Protein AF-A0A1W0WR98-F1 (afdb_monomer_lite)

Structure (mmCIF, N/CA/C/O backbone):
data_AF-A0A1W0WR98-F1
#
_entry.id   AF-A0A1W0WR98-F1
#
loop_
_atom_site.group_PDB
_atom_site.id
_atom_site.type_symbol
_atom_site.label_atom_id
_atom_site.label_alt_id
_atom_site.label_comp_id
_atom_site.label_asym_id
_atom_site.label_entity_id
_atom_site.label_seq_id
_atom_site.pdbx_PDB_ins_code
_atom_site.Cartn_x
_atom_site.Cartn_y
_atom_site.Cartn_z
_atom_site.occupancy
_atom_site.B_iso_or_equiv
_atom_site.auth_seq_id
_atom_site.auth_comp_id
_atom_site.auth_asym_id
_atom_site.auth_atom_id
_atom_site.pdbx_PDB_model_num
ATOM 1 N N . MET A 1 1 ? -0.640 29.274 9.791 1.00 70.38 1 MET A N 1
ATOM 2 C CA . MET A 1 1 ? -0.873 28.045 9.011 1.00 70.38 1 MET A CA 1
ATOM 3 C C . MET A 1 1 ? -1.612 27.129 9.956 1.00 70.38 1 MET A C 1
ATOM 5 O O . MET A 1 1 ? -1.060 26.867 11.017 1.00 70.38 1 MET A O 1
ATOM 9 N N . GLU A 1 2 ? -2.858 26.782 9.648 1.00 74.12 2 GLU A N 1
ATOM 10 C CA . GLU A 1 2 ? -3.602 25.802 10.446 1.00 74.12 2 GLU A CA 1
ATOM 11 C C . GLU A 1 2 ? -2.826 24.491 10.496 1.00 74.12 2 GLU A C 1
ATOM 13 O O . GLU A 1 2 ? -2.225 24.054 9.509 1.00 74.12 2 GLU A O 1
ATOM 18 N N . SER A 1 3 ? -2.810 23.886 11.671 1.00 89.88 3 SER A N 1
ATOM 19 C CA . SER A 1 3 ? -2.306 22.541 11.862 1.00 89.88 3 SER A CA 1
ATOM 20 C C . SER A 1 3 ? -3.246 21.534 11.198 1.00 89.88 3 SER A C 1
ATOM 22 O O . SER A 1 3 ? -4.459 21.732 11.117 1.00 89.88 3 SER A O 1
ATOM 24 N N . SER A 1 4 ? -2.708 20.388 10.780 1.00 90.19 4 SER A N 1
ATOM 25 C CA . SER A 1 4 ? -3.530 19.301 10.236 1.00 90.19 4 SER A CA 1
ATOM 26 C C . SER A 1 4 ? -4.631 18.852 11.209 1.00 90.19 4 SER A C 1
ATOM 28 O O . SER A 1 4 ? -5.681 18.398 10.768 1.00 90.19 4 SER A O 1
ATOM 30 N N . ALA A 1 5 ? -4.415 18.991 12.522 1.00 88.00 5 ALA A N 1
ATOM 31 C CA . ALA A 1 5 ? -5.403 18.648 13.541 1.00 88.00 5 ALA A CA 1
ATOM 32 C C . ALA A 1 5 ? -6.606 19.605 13.531 1.00 88.00 5 ALA A C 1
ATOM 34 O O . ALA A 1 5 ? -7.743 19.138 13.587 1.00 88.00 5 ALA A O 1
ATOM 35 N N . GLU A 1 6 ? -6.364 20.912 13.401 1.00 91.88 6 GLU A N 1
ATOM 36 C CA . GLU A 1 6 ? -7.418 21.930 13.276 1.00 91.88 6 GLU A CA 1
ATOM 37 C C . GLU A 1 6 ? -8.240 21.694 12.002 1.00 91.88 6 GLU A C 1
ATOM 39 O O . GLU A 1 6 ? -9.463 21.597 12.063 1.00 91.88 6 GLU A O 1
ATOM 44 N N . MET A 1 7 ? -7.576 21.435 10.869 1.00 94.69 7 MET A N 1
ATOM 45 C CA . MET A 1 7 ? -8.251 21.132 9.599 1.00 94.69 7 MET A CA 1
ATOM 46 C C . MET A 1 7 ? -9.144 19.879 9.659 1.00 94.69 7 MET A C 1
ATOM 48 O O . MET A 1 7 ? -10.157 19.799 8.954 1.00 94.69 7 MET A O 1
ATOM 52 N N . LEU A 1 8 ? -8.752 18.868 10.442 1.00 94.25 8 LEU A N 1
ATOM 53 C CA . LEU A 1 8 ? -9.549 17.657 10.663 1.00 94.25 8 LEU A CA 1
ATOM 54 C C . LEU A 1 8 ? -10.751 17.944 11.566 1.00 94.25 8 LEU A C 1
ATOM 56 O O . LEU A 1 8 ? -11.849 17.458 11.290 1.00 94.25 8 LEU A O 1
ATOM 60 N N . GLN A 1 9 ? -10.560 18.769 12.597 1.00 91.75 9 GLN A N 1
ATOM 61 C CA . GLN A 1 9 ? -11.628 19.193 13.495 1.00 91.75 9 GLN A CA 1
ATOM 62 C C . GLN A 1 9 ? -12.709 19.987 12.750 1.00 91.75 9 GLN A C 1
ATOM 64 O O . GLN A 1 9 ? -13.890 19.682 12.894 1.00 91.75 9 GLN A O 1
ATOM 69 N N . GLU A 1 10 ? -12.326 20.926 11.882 1.00 95.50 10 GLU A N 1
ATOM 70 C CA . GLU A 1 10 ? -13.260 21.690 11.037 1.00 95.50 10 GLU A CA 1
ATOM 71 C C . GLU A 1 10 ? -14.102 20.811 10.105 1.00 95.50 10 GLU A C 1
ATOM 73 O O . GLU A 1 10 ? -15.227 21.157 9.748 1.00 95.50 10 GLU A O 1
ATOM 78 N N . ARG A 1 11 ? -13.564 19.653 9.706 1.00 95.62 11 ARG A N 1
ATOM 79 C CA . ARG A 1 11 ? -14.238 18.678 8.837 1.00 95.62 11 ARG A CA 1
ATOM 80 C C . ARG A 1 11 ? -15.030 17.627 9.613 1.00 95.62 11 ARG A C 1
ATOM 82 O O . ARG A 1 11 ? -15.511 16.676 9.001 1.00 95.62 11 ARG A O 1
ATOM 89 N N . ASN A 1 12 ? -15.178 17.783 10.930 1.00 94.62 12 ASN A N 1
ATOM 90 C CA . ASN A 1 12 ? -15.824 16.813 11.818 1.00 94.62 12 ASN A CA 1
ATOM 91 C C . ASN A 1 12 ? -15.203 15.406 11.730 1.00 94.62 12 ASN A C 1
ATOM 93 O O . ASN A 1 12 ? -15.902 14.398 11.841 1.00 94.62 12 ASN A O 1
ATOM 97 N N . VAL A 1 13 ? -13.886 15.320 11.521 1.00 93.75 13 VAL A N 1
ATOM 98 C CA . VAL A 1 13 ? -13.168 14.042 11.505 1.00 93.75 13 VAL A CA 1
ATOM 99 C C . VAL A 1 13 ? -12.718 13.701 12.921 1.00 93.75 13 VAL A C 1
ATOM 101 O O . VAL A 1 13 ? -11.880 14.389 13.506 1.00 93.75 13 VAL A O 1
ATOM 104 N N . HIS A 1 14 ? -13.255 12.611 13.469 1.00 89.12 14 HIS A N 1
ATOM 105 C CA . HIS A 1 14 ? -12.812 12.083 14.754 1.00 89.12 14 HIS A CA 1
ATOM 106 C C . HIS A 1 14 ? -11.433 11.425 14.618 1.00 89.12 14 HIS A C 1
ATOM 108 O O . HIS A 1 14 ? -11.229 10.549 13.778 1.00 89.12 14 HIS A O 1
ATOM 114 N N . GLN A 1 15 ? -10.487 11.851 15.451 1.00 89.06 15 GLN A N 1
ATOM 115 C CA . GLN A 1 15 ? -9.114 11.356 15.442 1.00 89.06 15 GLN A CA 1
ATOM 116 C C . GLN A 1 15 ? -8.909 10.351 16.575 1.00 89.06 15 GLN A C 1
ATOM 118 O O . GLN A 1 15 ? -9.251 10.628 17.722 1.00 89.06 15 GLN A O 1
ATOM 123 N N . ILE A 1 16 ? -8.303 9.208 16.252 1.00 87.50 16 ILE A N 1
ATOM 124 C CA . ILE A 1 16 ? -7.953 8.165 17.220 1.00 87.50 16 ILE A CA 1
ATOM 125 C C . ILE A 1 16 ? -6.446 8.223 17.468 1.00 87.50 16 ILE A C 1
ATOM 127 O O . ILE A 1 16 ? -5.647 8.205 16.529 1.00 87.50 16 ILE A O 1
ATOM 131 N N . PHE A 1 17 ? -6.048 8.287 18.738 1.00 88.56 17 PHE A N 1
ATOM 132 C CA . PHE A 1 17 ? -4.641 8.245 19.121 1.00 88.56 17 PHE A CA 1
ATOM 133 C C . PHE A 1 17 ? -4.106 6.809 19.051 1.00 88.56 17 PHE A C 1
ATOM 135 O O . PHE A 1 17 ? -4.622 5.919 19.723 1.00 88.56 17 PHE A O 1
ATOM 142 N N . VAL A 1 18 ? -3.039 6.593 18.276 1.00 89.81 18 VAL A N 1
ATOM 143 C CA . VAL A 1 18 ? -2.326 5.310 18.206 1.00 89.81 18 VAL A CA 1
ATOM 144 C C . VAL A 1 18 ? -1.013 5.430 18.985 1.00 89.81 18 VAL A C 1
ATOM 146 O O . VAL A 1 18 ? -0.138 6.195 18.571 1.00 89.81 18 VAL A O 1
ATOM 149 N N . PRO A 1 19 ? -0.831 4.684 20.090 1.00 92.88 19 PRO A N 1
ATOM 150 C CA . PRO A 1 19 ? 0.420 4.696 20.836 1.00 92.88 19 PRO A CA 1
ATOM 151 C C . PRO A 1 19 ? 1.617 4.226 20.000 1.00 92.88 19 PRO A C 1
ATOM 153 O O . PRO A 1 19 ? 1.494 3.406 19.084 1.00 92.88 19 PRO A O 1
ATOM 156 N N . ALA A 1 20 ? 2.809 4.700 20.363 1.00 94.62 20 ALA A N 1
ATOM 157 C CA . ALA A 1 20 ? 4.049 4.254 19.738 1.00 94.62 20 ALA A CA 1
ATOM 158 C C . ALA A 1 20 ? 4.210 2.725 19.852 1.00 94.62 20 ALA A C 1
ATOM 160 O O . ALA A 1 20 ? 3.930 2.131 20.891 1.00 94.62 20 ALA A O 1
ATOM 161 N N . GLY A 1 21 ? 4.652 2.084 18.768 1.00 94.69 21 GLY A N 1
ATOM 162 C CA . GLY A 1 21 ? 4.825 0.628 18.707 1.00 94.69 21 GLY A CA 1
ATOM 163 C C . GLY A 1 21 ? 3.531 -0.180 18.543 1.00 94.69 21 GLY A C 1
ATOM 164 O O . GLY A 1 21 ? 3.603 -1.404 18.475 1.00 94.69 21 GLY A O 1
ATOM 165 N N . MET A 1 22 ? 2.363 0.468 18.436 1.00 94.88 22 MET A N 1
ATOM 166 C CA . MET A 1 22 ? 1.072 -0.221 18.303 1.00 94.88 22 MET A CA 1
ATOM 167 C C . MET A 1 22 ? 0.498 -0.233 16.881 1.00 94.88 22 MET A C 1
ATOM 169 O O . MET A 1 22 ? -0.597 -0.754 16.687 1.00 94.88 22 MET A O 1
ATOM 173 N N . THR A 1 23 ? 1.199 0.284 15.865 1.00 93.12 23 THR A N 1
ATOM 174 C CA . THR A 1 23 ? 0.643 0.376 14.498 1.00 93.12 23 THR A CA 1
ATOM 175 C C . THR A 1 23 ? 0.257 -0.990 13.929 1.00 93.12 23 THR A C 1
ATOM 177 O O . THR A 1 23 ? -0.851 -1.154 13.432 1.00 93.12 23 THR A O 1
ATOM 180 N N . GLY A 1 24 ? 1.087 -2.017 14.141 1.00 92.25 24 GLY A N 1
ATOM 181 C CA . GLY A 1 24 ? 0.794 -3.395 13.726 1.00 92.25 24 GLY A CA 1
ATOM 182 C C . GLY A 1 24 ? -0.409 -4.052 14.418 1.00 92.25 24 GLY A C 1
ATOM 183 O O . GLY A 1 24 ? -0.776 -5.162 14.042 1.00 92.25 24 GLY A O 1
ATOM 184 N N . LYS A 1 25 ? -1.004 -3.399 15.424 1.00 93.19 25 LYS A N 1
ATOM 185 C CA . LYS A 1 25 ? -2.221 -3.851 16.112 1.00 93.19 25 LYS A CA 1
ATOM 186 C C . LYS A 1 25 ? -3.410 -2.933 15.873 1.00 93.19 25 LYS A C 1
ATOM 188 O O . LYS A 1 25 ? -4.499 -3.436 15.680 1.00 93.19 25 LYS A O 1
ATOM 193 N N . LEU A 1 26 ? -3.201 -1.618 15.898 1.00 94.12 26 LEU A N 1
ATOM 194 C CA . LEU A 1 26 ? -4.277 -0.622 15.934 1.00 94.12 26 LEU A CA 1
ATOM 195 C C . LEU A 1 26 ? -4.457 0.136 14.613 1.00 94.12 26 LEU A C 1
ATOM 197 O O . LEU A 1 26 ? -5.384 0.928 14.488 1.00 94.12 26 LEU A O 1
ATOM 201 N N . GLN A 1 27 ? -3.581 -0.057 13.620 1.00 95.06 27 GLN A N 1
ATOM 202 C CA . GLN A 1 27 ? -3.749 0.551 12.298 1.00 95.06 27 GLN A CA 1
ATOM 203 C C . GLN A 1 27 ? -4.203 -0.502 11.278 1.00 95.06 27 GLN A C 1
ATOM 205 O O . GLN A 1 27 ? -3.412 -1.379 10.929 1.00 95.06 27 GLN A O 1
ATOM 210 N N . PRO A 1 28 ? -5.428 -0.398 10.722 1.00 94.94 28 PRO A N 1
ATOM 211 C CA . PRO A 1 28 ? -5.984 -1.389 9.793 1.00 94.94 28 PRO A CA 1
ATOM 212 C C . PRO A 1 28 ? -5.070 -1.700 8.605 1.00 94.94 28 PRO A C 1
ATOM 214 O O . PRO A 1 28 ? -4.930 -2.852 8.185 1.00 94.94 28 PRO A O 1
ATOM 217 N N . LEU A 1 29 ? -4.394 -0.670 8.082 1.00 95.62 29 LEU A N 1
ATOM 218 C CA . LEU A 1 29 ? -3.461 -0.836 6.974 1.00 95.62 29 LEU A CA 1
ATOM 219 C C . LEU A 1 29 ? -2.320 -1.793 7.325 1.00 95.62 29 LEU A C 1
ATOM 221 O O . LEU A 1 29 ? -2.051 -2.713 6.555 1.00 95.62 29 LEU A O 1
ATOM 225 N N . ASP A 1 30 ? -1.689 -1.620 8.484 1.00 95.06 30 ASP A N 1
ATOM 226 C CA . ASP A 1 30 ? -0.593 -2.483 8.932 1.00 95.06 30 ASP A CA 1
ATOM 227 C C . ASP A 1 30 ? -1.081 -3.860 9.386 1.00 95.06 30 ASP A C 1
ATOM 229 O O . ASP A 1 30 ? -0.407 -4.859 9.136 1.00 95.06 30 ASP A O 1
ATOM 233 N N . VAL A 1 31 ? -2.268 -3.920 9.993 1.00 95.00 31 VAL A N 1
ATOM 234 C CA . VAL A 1 31 ? -2.877 -5.155 10.497 1.00 95.00 31 VAL A CA 1
ATOM 235 C C . VAL A 1 31 ? -3.237 -6.121 9.369 1.00 95.00 31 VAL A C 1
ATOM 237 O O . VAL A 1 31 ? -2.969 -7.319 9.477 1.00 95.00 31 VAL A O 1
ATOM 240 N N . GLY A 1 32 ? -3.862 -5.630 8.294 1.00 94.12 32 GLY A N 1
ATOM 241 C CA . GLY A 1 32 ? -4.488 -6.518 7.310 1.00 94.12 32 GLY A CA 1
ATOM 242 C C . GLY A 1 32 ? -4.274 -6.161 5.845 1.00 94.12 32 GLY A C 1
ATOM 243 O O . GLY A 1 32 ? -4.147 -7.075 5.035 1.00 94.12 32 GLY A O 1
ATOM 244 N N . VAL A 1 33 ? -4.200 -4.879 5.478 1.00 97.12 33 VAL A N 1
ATOM 245 C CA . VAL A 1 33 ? -4.232 -4.464 4.057 1.00 97.12 33 VAL A CA 1
ATOM 246 C C . VAL A 1 33 ? -2.853 -4.503 3.396 1.00 97.12 33 VAL A C 1
ATOM 248 O O . VAL A 1 33 ? -2.704 -4.958 2.260 1.00 97.12 33 VAL A O 1
ATOM 251 N N . ASN A 1 34 ? -1.812 -4.065 4.107 1.00 96.75 34 ASN A N 1
ATOM 252 C CA . ASN A 1 34 ? -0.473 -3.887 3.547 1.00 96.75 34 ASN A CA 1
ATOM 253 C C . ASN A 1 34 ? 0.145 -5.208 3.080 1.00 96.75 34 ASN A C 1
ATOM 255 O O . ASN A 1 34 ? 0.842 -5.240 2.064 1.00 96.75 34 ASN A O 1
ATOM 259 N N . ARG A 1 35 ? -0.099 -6.312 3.797 1.00 95.94 35 ARG A N 1
ATOM 260 C CA . ARG A 1 35 ? 0.430 -7.633 3.431 1.00 95.94 35 ARG A CA 1
ATOM 261 C C . ARG A 1 35 ? -0.094 -8.122 2.069 1.00 95.94 35 ARG A C 1
ATOM 263 O O . ARG A 1 35 ? 0.743 -8.344 1.194 1.00 95.94 35 ARG A O 1
ATOM 270 N N . PRO A 1 36 ? -1.412 -8.301 1.847 1.00 97.00 36 PRO A N 1
ATOM 271 C CA . PRO A 1 36 ? -1.929 -8.733 0.551 1.00 97.00 36 PRO A CA 1
ATOM 272 C C . PRO A 1 36 ? -1.598 -7.732 -0.560 1.00 97.00 36 PRO A C 1
ATOM 274 O O . PRO A 1 36 ? -1.162 -8.158 -1.627 1.00 97.00 36 PRO A O 1
ATOM 277 N N . PHE A 1 37 ? -1.673 -6.421 -0.302 1.00 98.31 37 PHE A N 1
ATOM 278 C CA . PHE A 1 37 ? -1.281 -5.416 -1.293 1.00 98.31 37 PHE A CA 1
ATOM 2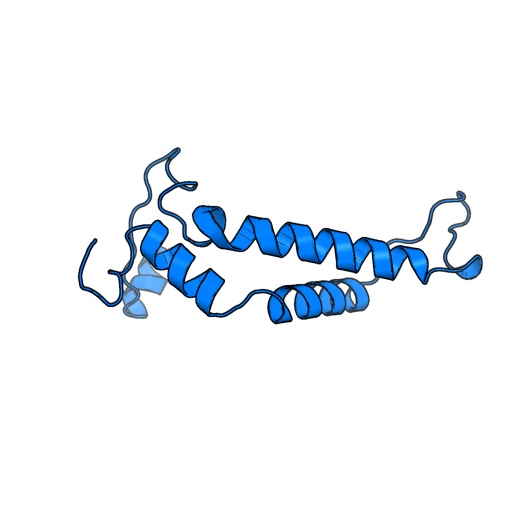79 C C . PHE A 1 37 ? 0.174 -5.597 -1.766 1.00 98.31 37 PHE A C 1
ATOM 281 O O . PHE A 1 37 ? 0.430 -5.629 -2.966 1.00 98.31 37 PHE A O 1
ATOM 288 N N . LYS A 1 38 ? 1.134 -5.795 -0.847 1.00 97.62 38 LYS A N 1
ATOM 289 C CA . LYS A 1 38 ? 2.553 -6.042 -1.187 1.00 97.62 38 LYS A CA 1
ATOM 290 C C . LYS A 1 38 ? 2.764 -7.335 -1.982 1.00 97.62 38 LYS A C 1
ATOM 292 O O . LYS A 1 38 ? 3.649 -7.389 -2.841 1.00 97.62 38 LYS A O 1
ATOM 297 N N . VAL A 1 39 ? 1.964 -8.369 -1.716 1.00 98.31 39 VAL A N 1
ATOM 298 C CA . VAL A 1 39 ? 1.976 -9.613 -2.503 1.00 98.31 39 VAL A CA 1
ATOM 299 C C . VAL A 1 39 ? 1.508 -9.335 -3.932 1.00 98.31 39 VAL A C 1
ATOM 301 O O . VAL A 1 39 ? 2.199 -9.705 -4.880 1.00 98.31 39 VAL A O 1
ATOM 304 N N . PHE A 1 40 ? 0.393 -8.622 -4.100 1.00 98.50 40 PHE A N 1
ATOM 305 C CA . PHE A 1 40 ? -0.120 -8.251 -5.421 1.00 98.50 40 PHE A CA 1
ATOM 306 C C . PHE A 1 40 ? 0.828 -7.323 -6.179 1.00 98.50 40 PHE A C 1
ATOM 308 O O . PHE A 1 40 ? 1.019 -7.509 -7.378 1.00 98.50 40 PHE A O 1
ATOM 315 N N . TRP A 1 41 ? 1.478 -6.391 -5.480 1.00 98.50 41 TRP A N 1
ATOM 316 C CA . TRP A 1 41 ? 2.493 -5.509 -6.054 1.00 98.50 41 TRP A CA 1
ATOM 317 C C . TRP A 1 41 ? 3.674 -6.293 -6.609 1.00 98.50 41 TRP A C 1
ATOM 319 O O . TRP A 1 41 ? 4.130 -6.043 -7.722 1.00 98.50 41 TRP A O 1
ATOM 329 N N . THR A 1 42 ? 4.145 -7.279 -5.848 1.00 98.31 42 THR A N 1
ATOM 330 C CA . THR A 1 42 ? 5.253 -8.137 -6.267 1.00 98.31 42 THR A CA 1
ATOM 331 C C . THR A 1 42 ? 4.887 -8.927 -7.527 1.00 98.31 42 THR A C 1
ATOM 333 O O . THR A 1 42 ? 5.688 -8.989 -8.457 1.00 98.31 42 THR A O 1
ATOM 336 N N . ASP A 1 43 ? 3.670 -9.474 -7.597 1.00 98.38 43 ASP A N 1
ATOM 337 C CA . ASP A 1 43 ? 3.140 -10.151 -8.790 1.00 98.38 43 ASP A CA 1
ATOM 338 C C . ASP A 1 43 ? 3.028 -9.199 -9.997 1.00 98.38 43 ASP A C 1
ATOM 340 O O . ASP A 1 43 ? 3.536 -9.507 -11.078 1.00 98.38 43 ASP A O 1
ATOM 344 N N . ALA A 1 44 ? 2.431 -8.017 -9.814 1.00 98.31 44 ALA A N 1
ATOM 345 C CA . ALA A 1 44 ? 2.273 -7.011 -10.867 1.00 98.31 44 ALA A CA 1
ATOM 346 C C . ALA A 1 44 ? 3.631 -6.548 -11.417 1.00 98.31 44 ALA A C 1
ATOM 348 O O . ALA A 1 44 ? 3.848 -6.540 -12.630 1.00 98.31 44 ALA A O 1
ATOM 349 N N . TYR A 1 45 ? 4.589 -6.270 -10.531 1.00 98.06 45 TYR A N 1
ATOM 350 C CA . TYR A 1 45 ? 5.943 -5.881 -10.910 1.00 98.06 45 TYR A CA 1
ATOM 351 C C . TYR A 1 45 ? 6.681 -6.992 -11.666 1.00 98.06 45 TYR A C 1
ATOM 353 O O . TYR A 1 45 ? 7.331 -6.734 -12.680 1.00 98.06 45 TYR A O 1
ATOM 361 N N . GLN A 1 46 ? 6.558 -8.249 -11.227 1.00 97.69 46 GLN A N 1
ATOM 362 C CA . GLN A 1 46 ? 7.144 -9.386 -11.942 1.00 97.69 46 GLN A CA 1
ATOM 363 C C . GLN A 1 46 ? 6.521 -9.574 -13.329 1.00 97.69 46 GLN A C 1
ATOM 365 O O . GLN A 1 46 ? 7.243 -9.870 -14.282 1.00 97.69 46 GLN A O 1
ATOM 370 N N . LYS A 1 47 ? 5.203 -9.392 -13.466 1.00 97.44 47 LYS A N 1
ATOM 371 C CA . LYS A 1 47 ? 4.508 -9.438 -14.761 1.00 97.44 47 LYS A CA 1
ATOM 372 C C . LYS A 1 47 ? 4.963 -8.320 -15.685 1.00 97.44 47 LYS A C 1
ATOM 374 O O . LYS A 1 47 ? 5.270 -8.601 -16.839 1.00 97.44 47 LYS A O 1
ATOM 379 N N . TRP A 1 48 ? 5.042 -7.088 -15.184 1.00 97.56 48 TRP A N 1
ATOM 380 C CA . TRP A 1 48 ? 5.577 -5.951 -15.931 1.00 97.56 48 TRP A CA 1
ATOM 381 C C . TRP A 1 48 ? 6.996 -6.247 -16.423 1.00 97.56 48 TRP A C 1
ATOM 383 O O . TRP A 1 48 ? 7.255 -6.189 -17.620 1.00 97.56 48 TRP A O 1
ATOM 393 N N . ARG A 1 49 ? 7.878 -6.707 -15.528 1.00 96.00 49 ARG A N 1
ATOM 394 C CA . ARG A 1 49 ? 9.267 -7.040 -15.862 1.00 96.00 49 ARG A CA 1
ATOM 395 C C . ARG A 1 49 ? 9.383 -8.123 -16.940 1.00 96.00 49 ARG A C 1
ATOM 397 O O . ARG A 1 49 ? 10.272 -8.041 -17.777 1.00 96.00 49 ARG A O 1
ATOM 404 N N . LYS A 1 50 ? 8.502 -9.129 -16.931 1.00 95.94 50 LYS A N 1
ATOM 405 C CA . LYS A 1 50 ? 8.474 -10.213 -17.933 1.00 95.94 50 LYS A CA 1
ATOM 406 C C . LYS A 1 50 ? 8.014 -9.764 -19.325 1.00 95.94 50 LYS A C 1
ATOM 408 O O . LYS A 1 50 ? 8.232 -10.505 -20.275 1.00 95.94 50 LYS A O 1
ATOM 413 N N . ARG A 1 51 ? 7.350 -8.609 -19.442 1.00 95.31 51 ARG A N 1
ATOM 414 C CA . ARG A 1 51 ? 6.888 -8.055 -20.727 1.00 95.31 51 ARG A CA 1
ATOM 415 C C . ARG A 1 51 ? 7.953 -7.218 -21.434 1.00 95.31 51 ARG A C 1
ATOM 417 O O . ARG A 1 51 ? 7.769 -6.925 -22.607 1.00 95.31 51 ARG A O 1
ATOM 424 N N . LEU A 1 52 ? 9.011 -6.822 -20.725 1.00 95.62 52 LEU A N 1
ATOM 425 C CA . LEU A 1 52 ? 10.065 -5.971 -21.268 1.00 95.62 52 LEU A CA 1
ATOM 426 C C . LEU A 1 52 ? 10.964 -6.739 -22.237 1.00 95.62 52 LEU A C 1
ATOM 428 O O . LEU A 1 52 ? 11.318 -7.896 -21.985 1.00 95.62 52 LEU A O 1
ATOM 432 N N . GLY A 1 53 ? 11.341 -6.068 -23.321 1.00 94.12 53 GLY A N 1
ATOM 433 C CA . GLY A 1 53 ? 12.177 -6.600 -24.389 1.00 94.12 53 GLY A CA 1
ATOM 434 C C . GLY A 1 53 ? 13.602 -6.032 -24.395 1.00 94.12 53 GLY A C 1
ATOM 435 O O . GLY A 1 53 ? 13.984 -5.250 -23.519 1.00 94.12 53 GLY A O 1
ATOM 436 N N . PRO A 1 54 ? 14.429 -6.423 -25.381 1.00 93.25 54 PRO A N 1
ATOM 437 C CA . PRO A 1 54 ? 15.776 -5.879 -25.572 1.00 93.25 54 PRO A CA 1
ATOM 438 C C . PRO A 1 54 ? 15.828 -4.344 -25.679 1.00 93.25 54 PRO A C 1
ATOM 440 O O . PRO A 1 54 ? 16.803 -3.733 -25.251 1.00 93.25 54 PRO A O 1
ATOM 443 N N . GLU A 1 55 ? 14.783 -3.718 -26.216 1.00 94.06 55 GLU A N 1
ATOM 444 C CA . GLU A 1 55 ? 14.618 -2.267 -26.345 1.00 94.06 55 GLU A CA 1
ATOM 445 C C . GLU A 1 55 ? 14.479 -1.539 -25.000 1.00 94.06 55 GLU A C 1
ATOM 447 O O . GLU A 1 55 ? 14.767 -0.346 -24.902 1.00 94.06 55 GLU A O 1
ATOM 452 N N . ASP A 1 56 ? 14.081 -2.257 -23.951 1.00 95.75 56 ASP A N 1
ATOM 453 C CA . ASP A 1 56 ? 13.919 -1.727 -22.600 1.00 95.75 56 ASP A CA 1
ATOM 454 C C . ASP A 1 56 ? 15.213 -1.810 -21.778 1.00 95.75 56 ASP A C 1
ATOM 456 O O . ASP A 1 56 ? 15.245 -1.399 -20.613 1.00 95.75 56 ASP A O 1
ATOM 460 N N . VAL A 1 57 ? 16.290 -2.345 -22.359 1.00 94.94 57 VAL A N 1
ATOM 461 C CA . VAL A 1 57 ? 17.605 -2.416 -21.726 1.00 94.94 57 VAL A CA 1
ATOM 462 C C . VAL A 1 57 ? 18.354 -1.109 -21.980 1.00 94.94 57 VAL A C 1
ATOM 464 O O . VAL A 1 57 ? 18.618 -0.695 -23.106 1.00 94.94 57 VAL A O 1
ATOM 467 N N . THR A 1 58 ? 18.714 -0.434 -20.897 1.00 94.12 58 THR A N 1
ATOM 468 C CA . THR A 1 58 ? 19.525 0.784 -20.923 1.00 94.12 58 THR A CA 1
ATOM 469 C C . THR A 1 58 ? 20.926 0.507 -21.474 1.00 94.12 58 THR A C 1
ATOM 471 O O . THR A 1 58 ? 21.415 -0.621 -21.460 1.00 94.12 58 THR A O 1
ATOM 474 N N . LYS A 1 59 ? 21.642 1.562 -21.884 1.00 92.00 59 LYS A N 1
ATOM 475 C CA . LYS A 1 59 ? 23.026 1.450 -22.386 1.00 92.00 59 LYS A CA 1
ATOM 476 C C . LYS A 1 59 ? 23.991 0.757 -21.410 1.00 92.00 59 LYS A C 1
ATOM 478 O O . LYS A 1 59 ? 25.000 0.219 -21.844 1.00 92.00 59 LYS A O 1
ATOM 483 N N . SER A 1 60 ? 23.698 0.780 -20.110 1.00 93.75 60 SER A N 1
ATOM 484 C CA . SER A 1 60 ? 24.481 0.124 -19.056 1.00 93.75 60 SER A CA 1
ATOM 485 C C . SER A 1 60 ? 24.078 -1.334 -18.792 1.00 93.75 60 SER A C 1
ATOM 487 O O . SER A 1 60 ? 24.633 -1.95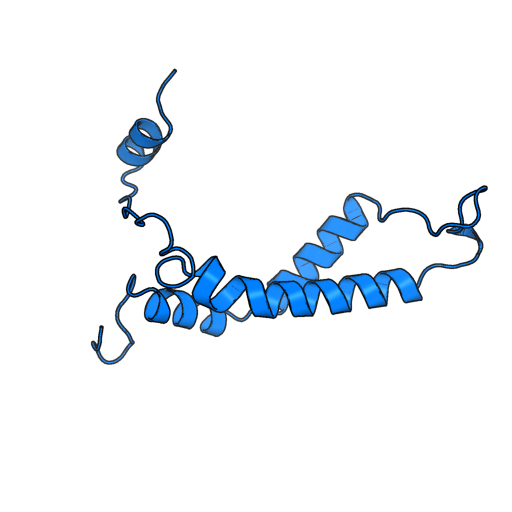4 -17.890 1.00 93.75 60 SER A O 1
ATOM 489 N N . GLY A 1 61 ? 23.136 -1.895 -19.557 1.00 92.75 61 GLY A N 1
ATOM 490 C CA . GLY A 1 61 ? 22.727 -3.300 -19.465 1.00 92.75 61 GLY A CA 1
ATOM 491 C C . GLY A 1 61 ? 21.624 -3.592 -18.442 1.00 92.75 61 GLY A C 1
ATOM 492 O O . GLY A 1 61 ? 21.240 -4.747 -18.274 1.00 92.75 61 GLY A O 1
ATOM 493 N N . TYR A 1 62 ? 21.085 -2.573 -17.768 1.00 93.38 62 TYR A N 1
ATOM 494 C CA . TYR A 1 62 ? 19.965 -2.733 -16.834 1.00 93.38 62 TYR A CA 1
ATOM 495 C C . TYR A 1 62 ? 18.627 -2.515 -17.531 1.00 93.38 62 TYR A C 1
ATOM 497 O O . TYR A 1 62 ? 18.533 -1.670 -18.421 1.00 93.38 62 TYR A O 1
ATOM 505 N N . LEU A 1 63 ? 17.578 -3.201 -17.072 1.00 94.88 63 LEU A N 1
ATOM 506 C CA . LEU A 1 63 ? 16.207 -2.865 -17.457 1.00 94.88 63 LEU A CA 1
ATOM 507 C C . LEU A 1 63 ? 15.895 -1.424 -17.048 1.00 94.88 63 LEU A C 1
ATOM 509 O O . LEU A 1 63 ? 16.294 -0.979 -15.968 1.00 94.88 63 LEU A O 1
ATOM 513 N N . ARG A 1 64 ? 15.170 -0.701 -17.900 1.00 95.69 64 ARG A N 1
ATOM 514 C CA . ARG A 1 64 ? 14.664 0.628 -17.564 1.00 95.69 64 ARG A CA 1
ATOM 515 C C . ARG A 1 64 ? 13.774 0.569 -16.326 1.00 95.69 64 ARG A C 1
ATOM 517 O O . ARG A 1 64 ? 13.178 -0.458 -16.006 1.00 95.69 64 ARG A O 1
ATOM 524 N N . ASN A 1 65 ? 13.617 1.713 -15.677 1.00 95.44 65 ASN A N 1
ATOM 525 C CA . ASN A 1 65 ? 12.600 1.856 -14.647 1.00 95.44 65 ASN A CA 1
ATOM 526 C C . ASN A 1 65 ? 11.192 1.862 -15.271 1.00 95.44 65 ASN A C 1
ATOM 528 O O . ASN A 1 65 ? 11.027 2.296 -16.421 1.00 95.44 65 ASN A O 1
ATOM 532 N N . PRO A 1 66 ? 10.165 1.431 -14.517 1.00 96.81 66 PRO A N 1
ATOM 533 C CA . PRO A 1 66 ? 8.787 1.684 -14.901 1.00 96.81 66 PRO A CA 1
ATOM 534 C C . PRO A 1 66 ? 8.555 3.189 -15.066 1.00 96.81 66 PRO A C 1
ATOM 536 O O . PRO A 1 66 ? 9.024 4.002 -14.265 1.00 96.81 66 PRO A O 1
ATOM 539 N N . SER A 1 67 ? 7.812 3.562 -16.098 1.00 96.94 67 SER A N 1
ATOM 540 C CA . SER A 1 67 ? 7.273 4.907 -16.243 1.00 96.94 67 SER A CA 1
ATOM 541 C C . SER A 1 67 ? 6.238 5.190 -15.153 1.00 96.94 67 SER A C 1
ATOM 543 O O . SER A 1 67 ? 5.693 4.286 -14.515 1.00 96.94 67 SER A O 1
ATOM 545 N N . ARG A 1 68 ? 5.909 6.471 -14.967 1.00 98.06 68 ARG A N 1
ATOM 546 C CA . ARG A 1 68 ? 4.869 6.881 -14.016 1.00 98.06 68 ARG A CA 1
ATOM 547 C C . ARG A 1 68 ? 3.521 6.213 -14.305 1.00 98.06 68 ARG A C 1
ATOM 549 O O . ARG A 1 68 ? 2.839 5.839 -13.359 1.00 98.06 68 ARG A O 1
ATOM 556 N N . GLN A 1 69 ? 3.150 6.062 -15.578 1.00 98.12 69 GLN A N 1
ATOM 557 C CA . GLN A 1 69 ? 1.880 5.436 -15.943 1.00 98.12 69 GLN A CA 1
ATOM 558 C C . GLN A 1 69 ? 1.883 3.942 -15.605 1.00 98.12 69 GLN A C 1
ATOM 560 O O . GLN A 1 69 ? 0.965 3.479 -14.943 1.00 98.12 69 GLN A O 1
ATOM 565 N N . GLU A 1 70 ? 2.958 3.220 -15.930 1.00 97.94 70 GLU A N 1
ATOM 566 C CA . GLU A 1 70 ? 3.077 1.793 -15.591 1.00 97.94 70 GLU A CA 1
ATOM 567 C C . GLU A 1 70 ? 3.027 1.552 -14.074 1.00 97.94 70 GLU A C 1
ATOM 569 O O . GLU A 1 70 ? 2.420 0.582 -13.624 1.00 97.94 70 GLU A O 1
ATOM 574 N N . LEU A 1 71 ? 3.620 2.442 -13.264 1.00 98.12 71 LEU A N 1
ATOM 575 C CA . LEU A 1 71 ? 3.488 2.380 -11.803 1.00 98.12 71 LEU A CA 1
ATOM 576 C C . LEU A 1 71 ? 2.033 2.556 -11.355 1.00 98.12 71 LEU A C 1
ATOM 578 O O . LEU A 1 71 ? 1.567 1.788 -10.516 1.00 98.12 71 LEU A O 1
ATOM 582 N N . ILE A 1 72 ? 1.325 3.550 -11.901 1.00 98.44 72 ILE A N 1
ATOM 583 C CA . ILE A 1 72 ? -0.085 3.813 -11.574 1.00 98.44 72 ILE A CA 1
ATOM 584 C C . ILE A 1 72 ? -0.953 2.612 -11.951 1.00 98.44 72 ILE A C 1
ATOM 586 O O . ILE A 1 72 ? -1.772 2.184 -11.138 1.00 98.44 72 ILE A O 1
ATOM 590 N N . ASP A 1 73 ? -0.737 2.036 -13.131 1.00 98.31 73 ASP A N 1
ATOM 591 C CA . ASP A 1 73 ? -1.495 0.884 -13.616 1.00 98.31 73 ASP A CA 1
ATOM 592 C C . ASP A 1 73 ? -1.284 -0.334 -12.706 1.00 98.31 73 ASP A C 1
ATOM 594 O O . ASP A 1 73 ? -2.252 -0.976 -12.297 1.00 98.31 73 ASP A O 1
ATOM 598 N N . MET A 1 74 ? -0.039 -0.608 -12.294 1.00 98.50 74 MET A N 1
ATOM 599 C CA . MET A 1 74 ? 0.255 -1.682 -11.338 1.00 98.50 74 MET A CA 1
ATOM 600 C C . MET A 1 74 ? -0.379 -1.425 -9.965 1.00 98.50 74 MET A C 1
ATOM 602 O O . MET A 1 74 ? -0.958 -2.342 -9.386 1.00 98.50 74 MET A O 1
ATOM 606 N N . VAL A 1 75 ? -0.309 -0.197 -9.434 1.00 98.31 75 VAL A N 1
ATOM 607 C CA . VAL A 1 75 ? -0.968 0.160 -8.161 1.00 98.31 75 VAL A CA 1
ATOM 608 C C . VAL A 1 75 ? -2.483 -0.037 -8.263 1.00 98.31 75 VAL A C 1
ATOM 610 O O . VAL A 1 75 ? -3.090 -0.579 -7.338 1.00 98.31 75 VAL A O 1
ATOM 613 N N . SER A 1 76 ? -3.086 0.360 -9.387 1.00 98.19 76 SER A N 1
ATOM 614 C CA . SER A 1 76 ? -4.515 0.184 -9.648 1.00 98.19 76 SER A CA 1
ATOM 615 C C . SER A 1 76 ? -4.902 -1.298 -9.697 1.00 98.19 76 SER A C 1
ATOM 617 O O . SER A 1 76 ? -5.820 -1.706 -8.984 1.00 98.19 76 SER A O 1
ATOM 619 N N . GLU A 1 77 ? -4.146 -2.128 -10.430 1.00 98.00 77 GLU A N 1
ATOM 620 C CA . GLU A 1 77 ? -4.336 -3.587 -10.473 1.00 98.00 77 GLU A CA 1
ATOM 621 C C . GLU A 1 77 ? -4.261 -4.205 -9.067 1.00 98.00 77 GLU A C 1
ATOM 623 O O . GLU A 1 77 ? -5.059 -5.074 -8.713 1.00 98.00 77 GLU A O 1
ATOM 628 N N . CYS A 1 78 ? -3.313 -3.757 -8.238 1.00 98.31 78 CYS A N 1
ATOM 629 C CA . CYS A 1 78 ? -3.161 -4.262 -6.875 1.00 98.31 78 CYS A CA 1
ATOM 630 C C . CYS A 1 78 ? -4.369 -3.926 -6.001 1.00 98.31 78 CYS A C 1
ATOM 632 O O . CYS A 1 78 ? -4.864 -4.802 -5.293 1.00 98.31 78 CYS A O 1
ATOM 634 N N . TRP A 1 79 ? -4.868 -2.688 -6.065 1.00 97.81 79 TRP A N 1
ATOM 635 C CA . TRP A 1 79 ? -6.045 -2.276 -5.299 1.00 97.81 79 TRP A CA 1
ATOM 636 C C . TRP A 1 79 ? -7.317 -3.002 -5.729 1.00 97.81 79 TRP A C 1
ATOM 638 O O . TRP A 1 79 ? -8.108 -3.365 -4.867 1.00 97.81 79 TRP A O 1
ATOM 648 N N . GLN A 1 80 ? -7.484 -3.296 -7.021 1.00 97.75 80 GLN A N 1
ATOM 649 C CA . GLN A 1 80 ? -8.615 -4.097 -7.506 1.00 97.75 80 GLN A CA 1
ATOM 650 C C . GLN A 1 80 ? -8.631 -5.525 -6.937 1.00 97.75 80 GLN A C 1
ATOM 652 O O . GLN A 1 80 ? -9.694 -6.131 -6.829 1.00 97.75 80 GLN A O 1
ATOM 657 N N . LYS A 1 81 ? -7.465 -6.070 -6.564 1.00 97.81 81 LYS A N 1
ATOM 658 C CA . LYS A 1 81 ? -7.343 -7.401 -5.944 1.00 97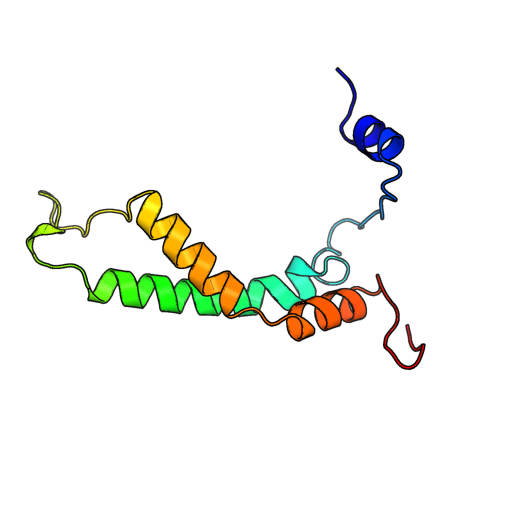.81 81 LYS A CA 1
ATOM 659 C C . LYS A 1 81 ? -7.546 -7.386 -4.427 1.00 97.81 81 LYS A C 1
ATOM 661 O O . LYS A 1 81 ? -7.832 -8.433 -3.847 1.00 97.81 81 LYS A O 1
ATOM 666 N N . VAL A 1 82 ? -7.378 -6.240 -3.763 1.00 97.50 82 VAL A N 1
ATOM 667 C CA . VAL A 1 82 ? -7.668 -6.110 -2.328 1.00 97.50 82 VAL A CA 1
ATOM 668 C C . VAL A 1 82 ? -9.183 -6.078 -2.147 1.00 97.50 82 VAL A C 1
ATOM 670 O O . VAL A 1 82 ? -9.853 -5.137 -2.562 1.00 97.50 82 VAL A O 1
ATOM 673 N N . THR A 1 83 ? -9.737 -7.114 -1.520 1.00 96.75 83 THR A N 1
ATOM 674 C CA . THR A 1 83 ? -11.188 -7.227 -1.345 1.00 96.75 83 THR A CA 1
ATOM 675 C C . THR A 1 83 ? -11.704 -6.276 -0.269 1.00 96.75 83 THR A C 1
ATOM 677 O O . THR A 1 83 ? -11.019 -5.982 0.715 1.00 96.75 83 THR A O 1
ATOM 680 N N . SER A 1 84 ? -12.959 -5.843 -0.406 1.00 96.00 84 SER A N 1
ATOM 681 C CA . SER A 1 84 ? -13.629 -5.059 0.635 1.00 96.00 84 SER A CA 1
ATOM 682 C C . SER A 1 84 ? -13.687 -5.805 1.970 1.00 96.00 84 SER A C 1
ATOM 684 O O . SER A 1 84 ? -13.555 -5.169 3.010 1.00 96.00 84 SER A O 1
ATOM 686 N N . ASP A 1 85 ? -13.808 -7.134 1.961 1.00 95.44 85 ASP A N 1
ATOM 687 C CA . ASP A 1 85 ? -13.800 -7.943 3.186 1.00 95.44 85 ASP A CA 1
ATOM 688 C C . ASP A 1 85 ? -12.433 -7.936 3.869 1.00 95.44 85 ASP A C 1
ATOM 690 O O . ASP A 1 85 ? -12.358 -7.834 5.089 1.00 95.44 85 ASP A O 1
ATOM 694 N N . CYS A 1 86 ? -11.335 -7.955 3.103 1.00 95.69 86 CYS A N 1
ATOM 695 C CA . CYS A 1 86 ? -9.996 -7.777 3.662 1.00 95.69 86 CYS A CA 1
ATOM 696 C C . CYS A 1 86 ? -9.87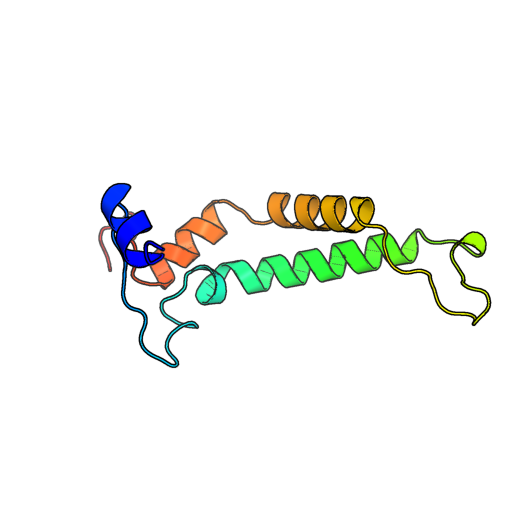2 -6.429 4.384 1.00 95.69 86 CYS A C 1
ATOM 698 O O . CYS A 1 86 ? -9.327 -6.375 5.487 1.00 95.69 86 CYS A O 1
ATOM 700 N N . ILE A 1 87 ? -10.419 -5.361 3.793 1.00 96.06 87 ILE A N 1
ATOM 701 C CA . ILE A 1 87 ? -10.435 -4.031 4.407 1.00 96.06 87 ILE A CA 1
ATOM 702 C C . ILE A 1 87 ? -11.311 -4.044 5.666 1.00 96.06 87 ILE A C 1
ATOM 704 O O . ILE A 1 87 ? -10.817 -3.705 6.736 1.00 96.06 87 ILE A O 1
ATOM 708 N N . LYS A 1 88 ? -12.565 -4.501 5.598 1.00 95.31 88 LYS A N 1
ATOM 709 C CA . LYS A 1 88 ? -13.467 -4.566 6.764 1.00 95.31 88 LYS A CA 1
ATOM 710 C C . LYS A 1 88 ? -12.856 -5.358 7.922 1.00 95.31 88 LYS A C 1
ATOM 712 O O . LYS A 1 88 ? -12.752 -4.839 9.030 1.00 95.31 88 LYS A O 1
ATOM 717 N N . ASN A 1 89 ? -12.354 -6.560 7.645 1.00 95.12 89 ASN A N 1
ATOM 718 C CA . ASN A 1 89 ? -11.730 -7.418 8.652 1.00 95.12 89 ASN A CA 1
ATOM 719 C C . ASN A 1 89 ? -10.490 -6.769 9.273 1.00 95.12 89 ASN A C 1
ATOM 721 O O . ASN A 1 89 ? -10.205 -6.993 10.444 1.00 95.12 89 ASN A O 1
ATOM 725 N N . SER A 1 90 ? -9.756 -5.943 8.520 1.00 95.75 90 SER A N 1
ATOM 726 C CA . SER A 1 90 ? -8.617 -5.204 9.066 1.00 95.75 90 SER A CA 1
ATOM 727 C C . SER A 1 90 ? -9.023 -4.079 10.024 1.00 95.75 90 SER A C 1
ATOM 729 O O . SER A 1 90 ? -8.290 -3.818 10.971 1.00 95.75 90 SER A O 1
ATOM 731 N N . PHE A 1 91 ? -10.194 -3.459 9.833 1.00 94.69 91 PHE A N 1
ATOM 732 C CA . PHE A 1 91 ? -10.747 -2.478 10.776 1.00 94.69 91 PHE A CA 1
ATOM 733 C C . PHE A 1 91 ? -11.276 -3.136 12.051 1.00 94.69 91 PHE A C 1
ATOM 735 O O . PHE A 1 91 ? -11.024 -2.614 13.135 1.00 94.69 91 PHE A O 1
ATOM 742 N N . VAL A 1 92 ? -11.940 -4.291 11.924 1.00 94.44 92 VAL A N 1
ATOM 743 C CA . VAL A 1 92 ? -12.361 -5.101 13.080 1.00 94.44 92 VAL A CA 1
ATOM 744 C C . VAL A 1 92 ? -11.137 -5.546 13.869 1.00 94.44 92 VAL A C 1
ATOM 746 O O . VAL A 1 92 ? -11.027 -5.315 15.064 1.00 94.44 92 VAL A O 1
ATOM 749 N N . ARG A 1 93 ? -10.137 -6.107 13.183 1.00 94.38 93 ARG A N 1
ATOM 750 C CA . ARG A 1 93 ? -8.916 -6.592 13.832 1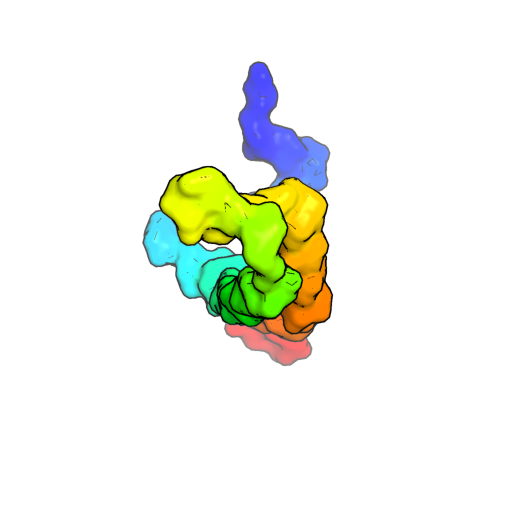.00 94.38 93 ARG A CA 1
ATOM 751 C C . ARG A 1 93 ? -8.077 -5.481 14.470 1.00 94.38 93 ARG A C 1
ATOM 753 O O . ARG A 1 93 ? -7.268 -5.784 15.340 1.00 94.38 93 ARG A O 1
ATOM 760 N N . ALA A 1 94 ? -8.256 -4.242 14.021 1.00 94.25 94 ALA A N 1
ATOM 761 C CA . ALA A 1 94 ? -7.645 -3.059 14.610 1.00 94.25 94 ALA A CA 1
ATOM 762 C C . ALA A 1 94 ? -8.446 -2.464 15.780 1.00 94.25 94 ALA A C 1
ATOM 764 O O . ALA A 1 94 ? -8.056 -1.412 16.280 1.00 94.25 94 ALA A O 1
ATOM 765 N N . GLU A 1 95 ? -9.548 -3.104 16.190 1.00 91.81 95 GLU A N 1
ATOM 766 C CA . GLU A 1 95 ? -10.424 -2.675 17.290 1.00 91.81 95 GLU A CA 1
ATOM 767 C C . GLU A 1 95 ? -11.040 -1.277 17.054 1.00 91.81 95 GLU A C 1
ATOM 769 O O . GLU A 1 95 ? -11.387 -0.560 17.989 1.00 91.81 95 GLU A O 1
ATOM 774 N N . ILE A 1 96 ? -11.170 -0.860 15.785 1.00 89.25 96 ILE A N 1
ATOM 775 C CA . ILE A 1 96 ? -11.766 0.437 15.407 1.00 89.25 96 ILE A CA 1
ATOM 776 C C . ILE A 1 96 ? -13.275 0.311 15.190 1.00 89.25 96 ILE A C 1
ATOM 778 O O . ILE A 1 96 ? -14.023 1.254 15.447 1.00 89.25 96 ILE A O 1
ATOM 782 N N . VAL A 1 97 ? -13.725 -0.838 14.686 1.00 87.94 97 VAL A N 1
ATOM 783 C CA . VAL A 1 97 ? -15.143 -1.147 14.473 1.00 87.94 97 VAL A CA 1
ATOM 784 C C . VAL A 1 97 ? -15.445 -2.511 15.077 1.00 87.94 97 VAL A C 1
ATOM 786 O O . VAL A 1 97 ? -14.600 -3.398 15.021 1.00 87.94 97 VAL A O 1
ATOM 789 N N . SER A 1 98 ? -16.641 -2.686 15.629 1.00 81.88 98 SER A N 1
ATOM 790 C CA . SER A 1 98 ? -17.094 -3.993 16.112 1.00 81.88 98 SER A CA 1
ATOM 791 C C . SER A 1 98 ? -17.331 -4.956 14.953 1.00 81.88 98 SER A C 1
ATOM 793 O O . SER A 1 98 ? -17.611 -4.531 13.824 1.00 81.88 98 SER A O 1
ATOM 795 N N . ASP A 1 99 ? -17.258 -6.254 15.234 1.00 76.12 99 ASP A N 1
ATOM 796 C CA . ASP A 1 99 ? -17.718 -7.251 14.277 1.00 76.12 99 ASP A CA 1
ATOM 797 C C . ASP A 1 99 ? -19.252 -7.204 14.105 1.00 76.12 99 ASP A C 1
ATOM 799 O O . ASP A 1 99 ? -19.989 -6.585 14.878 1.00 76.12 99 ASP A O 1
ATOM 803 N N . GLU A 1 100 ? -19.755 -7.852 13.054 1.00 64.88 100 GLU A N 1
ATOM 804 C CA . GLU A 1 100 ? -21.190 -7.928 12.738 1.00 64.88 100 GLU A CA 1
ATOM 805 C C . GLU A 1 100 ? -22.037 -8.644 13.812 1.00 64.88 100 GLU A C 1
ATOM 807 O O . GLU A 1 100 ? -23.265 -8.586 13.763 1.00 64.88 100 GLU A O 1
ATOM 812 N N . ASN A 1 101 ? -21.394 -9.259 14.811 1.00 63.59 101 ASN A N 1
ATOM 813 C CA . ASN A 1 101 ? -22.020 -9.928 15.949 1.00 63.59 101 ASN A CA 1
ATOM 814 C C . ASN A 1 101 ? -21.904 -9.121 17.257 1.00 63.59 101 ASN A C 1
ATOM 816 O O . ASN A 1 101 ? -22.346 -9.591 18.307 1.00 63.59 101 ASN A O 1
ATOM 820 N N . GLY A 1 102 ? -21.346 -7.906 17.212 1.00 53.38 102 GLY A N 1
ATOM 821 C CA . GLY A 1 102 ? -21.190 -7.033 18.374 1.00 53.38 102 GLY A CA 1
ATOM 822 C C . GLY A 1 102 ? -20.090 -7.459 19.349 1.00 53.38 102 GLY A C 1
ATOM 823 O O . GLY A 1 102 ? -20.073 -6.962 20.477 1.00 53.38 102 GLY A O 1
ATOM 824 N N . ALA A 1 103 ? -19.180 -8.352 18.954 1.00 45.56 103 ALA A N 1
ATOM 825 C CA . ALA A 1 103 ? -17.960 -8.592 19.709 1.00 45.56 103 ALA A CA 1
ATOM 826 C C . ALA A 1 103 ? -16.904 -7.521 19.347 1.00 45.56 103 ALA A C 1
ATOM 828 O O . ALA A 1 103 ? -16.801 -7.130 18.176 1.00 45.56 103 ALA A O 1
ATOM 829 N N . PRO A 1 104 ? -16.178 -6.989 20.349 1.00 49.25 104 PRO A N 1
ATOM 830 C CA . PRO A 1 104 ? -15.108 -6.019 20.132 1.00 49.25 104 PRO A CA 1
ATOM 831 C C . PRO A 1 104 ? -13.922 -6.619 19.367 1.00 49.25 104 PRO A C 1
ATOM 833 O O . PRO A 1 104 ? -13.609 -7.815 19.580 1.00 49.25 104 PRO A O 1
#

Sequence (104 aa):
MESSAEMLQERNVHQIFVPAGMTGKLQPLDVGVNRPFKVFWTDAYQKWRKRLGPEDVTKSGYLR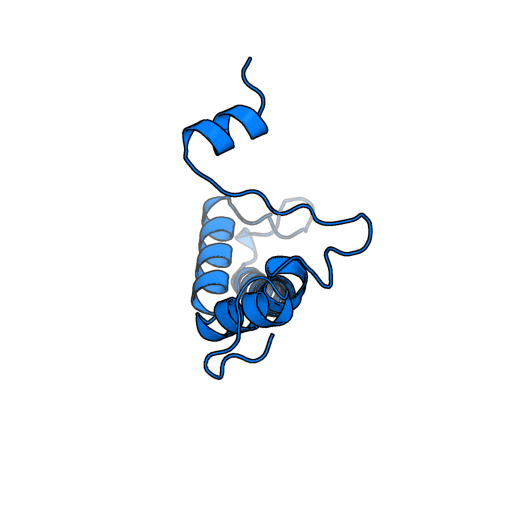NPSRQELIDMVSECWQKVTSDCIKNSFVRAEIVSDENGAP

Secondary structure (DSSP, 8-state):
---HHHHHHHTT-------TT-HHHH-HIIIIIHHHHHHHHHHHHHHHHHH--GGGB-TTSPBPPPPHHHHHHHHHHHHHHS-HHHHHHHHHHTTSS--TTS--

InterPro domains:
  IPR004875 DDE superfamily endonuclease domain [PF03184] (8-91)

Organism: Hypsibius exemplaris (NCBI:txid2072580)

pLDDT: mean 92.42, std 9.7, range [45.56, 98.5]

Foldseek 3Di:
DDDPVVVCVVVVHDDDDDDPPCCCQQPLCNVFPVVQLVVLLVVLVVVVVVPDDPVQQDPVRDGHDDDPVSVVVSSVSSVVPRDPVSSVVSCCRNVNDPPPVRHD

Radius of gyration: 19.56 Å; chains: 1; bounding box: 46×38×47 Å